Protein AF-A0A0A2M0R3-F1 (afdb_monomer)

Secondary structure (DSSP, 8-state):
--EEEEEEEETTEEEEEEEEE--HHHHHHHHHHHHSHHHHHHHHHHHHHHHHHHS-GGG--HHHHHHHHHHHHHHHT--EEEEEEEEESTTSTT-EEEEEEEEE-TTSSSEEEEE--

pLDDT: mean 88.78, std 5.96, range [64.81, 96.56]

Organism: NCBI:txid1121899

Foldseek 3Di:
DDKDWDWDDQPNDIWIKIKDQQDPVLVVVVVVCVVDPVSVVVLVVVLQVLCVVFQVRRNRDPFSNLLSVQVSCVVVVSNMWMKTKDWDPPPDPPIDIWIWTWHQDPVSPGIDTHTDD

Radius of gyration: 15.3 Å; Cα contacts (8 Å, |Δi|>4): 178; chains: 1; bounding box: 33×32×42 Å

Solvent-accessible surface area (backbone atoms only — not comparable to full-atom values): 6711 Å² total; per-residue (Å²): 134,59,70,50,77,48,78,46,77,52,74,94,46,79,46,42,36,34,44,34,55,76,35,74,80,32,48,55,58,52,49,54,36,60,74,34,65,70,51,35,50,53,53,50,51,55,52,50,54,48,38,48,73,68,13,68,49,79,73,33,52,68,69,40,48,52,51,50,50,50,48,48,45,60,75,68,61,50,40,60,45,46,30,42,53,50,76,40,56,76,98,49,98,71,56,42,78,48,50,26,39,53,42,69,33,97,84,65,82,52,74,42,79,43,78,65,131

Structure (mmCIF, N/CA/C/O backbone):
data_AF-A0A0A2M0R3-F1
#
_entry.id   AF-A0A0A2M0R3-F1
#
loop_
_atom_site.group_PDB
_atom_site.id
_atom_site.type_symbol
_atom_site.label_atom_id
_atom_site.label_alt_id
_atom_site.label_comp_id
_atom_site.label_asym_id
_atom_site.label_entity_id
_atom_site.label_seq_id
_atom_site.pdbx_PDB_ins_code
_atom_site.Cartn_x
_atom_site.Cartn_y
_atom_site.Cartn_z
_atom_site.occupancy
_atom_site.B_iso_or_equiv
_atom_site.auth_seq_id
_atom_site.auth_comp_id
_atom_site.auth_asym_id
_atom_site.auth_atom_id
_atom_site.pdbx_PDB_model_num
ATOM 1 N N . LEU A 1 1 ? -15.436 -10.965 -3.306 1.00 64.81 1 LEU A N 1
ATOM 2 C CA . LEU A 1 1 ? -14.009 -10.613 -3.150 1.00 64.81 1 LEU A CA 1
ATOM 3 C C . LEU A 1 1 ? -13.873 -9.147 -3.524 1.00 64.81 1 LEU A C 1
ATOM 5 O O . LEU A 1 1 ? -14.248 -8.811 -4.639 1.00 64.81 1 LEU A O 1
ATOM 9 N N . PHE A 1 2 ? -13.452 -8.286 -2.600 1.00 76.94 2 PHE A N 1
ATOM 10 C CA . PHE A 1 2 ? -13.293 -6.859 -2.884 1.00 76.94 2 PHE A CA 1
ATOM 11 C C . PHE A 1 2 ? -11.848 -6.580 -3.300 1.00 76.94 2 PHE A C 1
ATOM 13 O O . PHE A 1 2 ? -10.916 -6.915 -2.565 1.00 76.94 2 PHE A O 1
ATOM 20 N N . VAL A 1 3 ? -11.684 -5.992 -4.483 1.00 86.19 3 VAL A N 1
ATOM 21 C CA . VAL A 1 3 ? -10.406 -5.517 -5.016 1.00 86.19 3 VAL A CA 1
ATOM 22 C C . VAL A 1 3 ? -10.633 -4.106 -5.538 1.00 86.19 3 VAL A C 1
ATOM 24 O O . VAL A 1 3 ? -11.555 -3.881 -6.320 1.00 86.19 3 VAL A O 1
ATOM 27 N N . CYS A 1 4 ? -9.796 -3.169 -5.111 1.00 89.19 4 CYS A N 1
ATOM 28 C CA . CYS A 1 4 ? -9.775 -1.806 -5.619 1.00 89.19 4 CYS A CA 1
ATOM 29 C C . CYS A 1 4 ? -8.448 -1.574 -6.335 1.00 89.19 4 CYS A C 1
ATOM 31 O O . CYS A 1 4 ? -7.396 -1.735 -5.720 1.00 89.19 4 CYS A O 1
ATOM 33 N N . VAL A 1 5 ? -8.500 -1.214 -7.617 1.00 93.12 5 VAL A N 1
ATOM 34 C CA . VAL A 1 5 ? -7.320 -0.870 -8.421 1.00 93.12 5 VAL A CA 1
ATOM 35 C C . VAL A 1 5 ? -7.217 0.646 -8.509 1.00 93.12 5 VAL A C 1
ATOM 37 O O . VAL A 1 5 ? -8.214 1.326 -8.749 1.00 93.12 5 VAL A O 1
ATOM 40 N N . MET A 1 6 ? -6.013 1.174 -8.327 1.00 93.62 6 MET A N 1
ATOM 41 C CA . MET A 1 6 ? -5.739 2.606 -8.358 1.00 93.62 6 MET A CA 1
ATOM 42 C C . MET A 1 6 ? -4.406 2.892 -9.035 1.00 93.62 6 MET A C 1
ATOM 44 O O . MET A 1 6 ? -3.429 2.166 -8.858 1.00 93.62 6 MET A O 1
ATOM 48 N N . THR A 1 7 ? -4.362 3.997 -9.768 1.00 92.56 7 THR A N 1
ATOM 49 C CA . THR A 1 7 ? -3.117 4.560 -10.282 1.00 92.56 7 THR A CA 1
ATOM 50 C C . THR A 1 7 ? -2.724 5.736 -9.403 1.00 92.56 7 THR A C 1
ATOM 52 O O . THR A 1 7 ? -3.507 6.665 -9.204 1.00 92.56 7 THR A O 1
ATOM 55 N N . VAL A 1 8 ? -1.512 5.689 -8.864 1.00 90.88 8 VAL A N 1
ATOM 56 C CA . VAL A 1 8 ? -0.969 6.688 -7.947 1.00 90.88 8 VAL A CA 1
ATOM 57 C C . VAL A 1 8 ? 0.212 7.366 -8.620 1.00 90.88 8 VAL A C 1
ATOM 59 O O . VAL A 1 8 ? 1.118 6.701 -9.122 1.00 90.88 8 VAL A O 1
ATOM 62 N N . LYS A 1 9 ? 0.204 8.700 -8.623 1.00 90.19 9 LYS A N 1
ATOM 63 C CA . LYS A 1 9 ? 1.345 9.493 -9.073 1.00 90.19 9 LYS A CA 1
ATOM 64 C C . LYS A 1 9 ? 2.305 9.699 -7.903 1.00 90.19 9 LYS A C 1
ATOM 66 O O . LYS A 1 9 ? 1.896 10.227 -6.871 1.00 90.19 9 LYS A O 1
ATOM 71 N N . ILE A 1 10 ? 3.565 9.311 -8.071 1.00 87.19 10 ILE A N 1
ATOM 72 C CA . ILE A 1 10 ? 4.635 9.545 -7.094 1.00 87.19 10 ILE A CA 1
ATOM 73 C C . ILE A 1 10 ? 5.762 10.270 -7.824 1.00 87.19 10 ILE A C 1
ATOM 75 O O . ILE A 1 10 ? 6.321 9.735 -8.778 1.00 87.19 10 ILE A O 1
ATOM 79 N N . ALA A 1 11 ? 6.081 11.490 -7.379 1.00 83.56 11 ALA A N 1
ATOM 80 C CA . ALA A 1 11 ? 6.917 12.426 -8.131 1.00 83.56 11 ALA A CA 1
ATOM 81 C C . ALA A 1 11 ? 6.376 12.621 -9.564 1.00 83.56 11 ALA A C 1
ATOM 83 O O . ALA A 1 11 ? 5.268 13.140 -9.717 1.00 83.56 11 ALA A O 1
ATOM 84 N N . ASP A 1 12 ? 7.116 12.190 -10.588 1.00 85.44 12 ASP A N 1
ATOM 85 C CA . ASP A 1 12 ? 6.732 12.303 -12.001 1.00 85.44 12 ASP A CA 1
ATOM 86 C C . ASP A 1 12 ? 6.307 10.975 -12.645 1.00 85.44 12 ASP A C 1
ATOM 88 O O . ASP A 1 12 ? 5.863 10.968 -13.793 1.00 85.44 12 ASP A O 1
ATOM 92 N N . ASP A 1 13 ? 6.349 9.876 -11.889 1.00 89.00 13 ASP A N 1
ATOM 93 C CA . ASP A 1 13 ? 5.985 8.543 -12.362 1.00 89.00 13 ASP A CA 1
ATOM 94 C C . ASP A 1 13 ? 4.574 8.138 -11.914 1.00 89.00 13 ASP A C 1
ATOM 96 O O . ASP A 1 13 ? 4.040 8.618 -10.906 1.00 89.00 13 ASP A O 1
ATOM 100 N N . TYR A 1 14 ? 3.977 7.209 -12.662 1.00 90.06 14 TYR A N 1
ATOM 101 C CA . TYR A 1 14 ? 2.691 6.595 -12.341 1.00 90.06 14 TYR A CA 1
ATOM 102 C C . TYR A 1 14 ? 2.884 5.123 -12.007 1.00 90.06 14 TYR A C 1
ATOM 104 O O . TYR A 1 14 ? 3.458 4.367 -12.787 1.00 90.06 14 TYR A O 1
ATOM 112 N N . TYR A 1 15 ? 2.335 4.720 -10.869 1.00 93.19 15 TYR A N 1
ATOM 113 C CA . TYR A 1 15 ? 2.377 3.351 -10.377 1.00 93.19 15 TYR A CA 1
ATOM 114 C C . TYR A 1 15 ? 0.954 2.830 -10.239 1.00 93.19 15 TYR A C 1
ATOM 116 O O . TYR A 1 15 ? 0.065 3.554 -9.786 1.00 93.19 15 TYR A O 1
ATOM 124 N N . THR A 1 16 ? 0.723 1.583 -10.635 1.00 95.44 16 THR A N 1
ATOM 125 C CA . THR A 1 16 ? -0.594 0.954 -10.514 1.00 95.44 16 THR A CA 1
ATOM 126 C C . THR A 1 16 ? -0.571 -0.051 -9.380 1.00 95.44 16 THR A C 1
ATOM 128 O O . THR A 1 16 ? 0.240 -0.974 -9.369 1.00 95.44 16 THR A O 1
ATOM 131 N N . TYR A 1 17 ? -1.489 0.125 -8.438 1.00 96.56 17 TYR A N 1
ATOM 132 C CA . TYR A 1 17 ? -1.633 -0.723 -7.267 1.00 96.56 17 TYR A CA 1
ATOM 133 C C . TYR A 1 17 ? -3.030 -1.327 -7.200 1.00 96.56 17 TYR A C 1
ATOM 135 O O . TYR A 1 17 ? -3.992 -0.785 -7.748 1.00 96.56 17 TYR A O 1
ATOM 143 N N . ALA A 1 18 ? -3.154 -2.419 -6.455 1.00 95.19 18 ALA A N 1
ATOM 144 C CA . ALA A 1 18 ? -4.433 -2.949 -6.023 1.00 95.19 18 ALA A CA 1
ATOM 145 C C . ALA A 1 18 ? -4.439 -3.172 -4.510 1.00 95.19 18 ALA A C 1
ATOM 147 O O . ALA A 1 18 ? -3.486 -3.707 -3.947 1.00 95.19 18 ALA A O 1
ATOM 148 N N . ILE A 1 19 ? -5.533 -2.793 -3.854 1.00 92.44 19 ILE A N 1
ATOM 149 C CA . ILE A 1 19 ? -5.834 -3.205 -2.483 1.00 92.44 19 ILE A CA 1
ATOM 150 C C . ILE A 1 19 ? -6.858 -4.325 -2.551 1.00 92.44 19 ILE A C 1
ATOM 152 O O . ILE A 1 19 ? -7.912 -4.182 -3.175 1.00 92.44 19 ILE A O 1
ATOM 156 N N . LYS A 1 20 ? -6.568 -5.424 -1.865 1.00 91.69 20 LYS A N 1
ATOM 157 C CA . LYS A 1 20 ? -7.479 -6.554 -1.701 1.00 91.69 20 LYS A CA 1
ATOM 158 C C . LYS A 1 20 ? -7.793 -6.734 -0.226 1.00 91.69 20 LYS A C 1
ATOM 160 O O . LYS A 1 20 ? -6.887 -6.679 0.597 1.00 91.69 20 LYS A O 1
ATOM 165 N N . ILE A 1 21 ? -9.060 -6.978 0.092 1.00 88.25 21 ILE A N 1
ATOM 166 C CA . ILE A 1 21 ? -9.464 -7.415 1.432 1.00 88.25 21 ILE A CA 1
ATOM 167 C C . ILE A 1 21 ? -9.364 -8.940 1.466 1.00 88.25 21 ILE A C 1
ATOM 169 O O . ILE A 1 21 ? -10.086 -9.626 0.734 1.00 88.25 21 ILE A O 1
ATOM 173 N N . ASP A 1 22 ? -8.455 -9.460 2.283 1.00 84.06 22 ASP A N 1
ATOM 174 C CA . ASP A 1 22 ? -8.242 -10.898 2.465 1.00 84.06 22 ASP A CA 1
ATOM 175 C C . ASP A 1 22 ? -9.055 -11.459 3.634 1.00 84.06 22 ASP A C 1
ATOM 177 O O . ASP A 1 22 ? -9.439 -12.627 3.603 1.00 84.06 22 ASP A O 1
ATOM 181 N N . ASP A 1 23 ? -9.370 -10.625 4.626 1.00 85.81 23 ASP A N 1
ATOM 182 C CA . ASP A 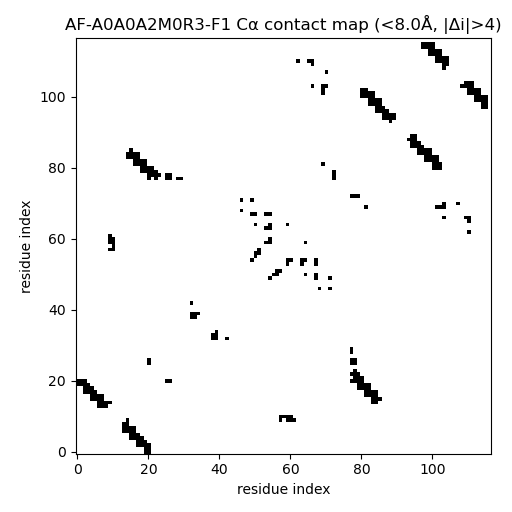1 23 ? -10.231 -10.989 5.749 1.00 85.81 23 ASP A CA 1
ATOM 183 C C . ASP A 1 23 ? -11.600 -10.311 5.624 1.00 85.81 23 ASP A C 1
ATOM 185 O O . ASP A 1 23 ? -11.767 -9.121 5.889 1.00 85.81 23 ASP A O 1
ATOM 189 N N . ILE A 1 24 ? -12.611 -11.087 5.229 1.00 82.06 24 ILE A N 1
ATOM 190 C CA . ILE A 1 24 ? -13.975 -10.572 5.062 1.00 82.06 24 ILE A CA 1
ATOM 191 C C . ILE A 1 24 ? -14.607 -10.121 6.384 1.00 82.06 24 ILE A C 1
ATOM 193 O O . ILE A 1 24 ? -15.517 -9.299 6.365 1.00 82.06 24 ILE A O 1
ATOM 197 N N . THR A 1 25 ? -14.127 -10.607 7.532 1.00 83.94 25 THR A N 1
ATOM 198 C CA . THR A 1 25 ? -14.624 -10.147 8.837 1.00 83.94 25 THR A CA 1
ATOM 199 C C . THR A 1 25 ? -14.175 -8.715 9.130 1.00 83.94 25 THR A C 1
ATOM 201 O O . THR A 1 25 ? -14.894 -7.964 9.783 1.00 83.94 25 THR A O 1
ATOM 204 N N . LYS A 1 26 ? -13.046 -8.290 8.547 1.00 84.75 26 LYS A N 1
ATOM 205 C CA . LYS A 1 26 ? -12.530 -6.916 8.616 1.00 84.75 26 LYS A CA 1
ATOM 206 C C . LYS A 1 26 ? -13.203 -5.950 7.648 1.00 84.75 26 LYS A C 1
ATOM 208 O O . LYS A 1 26 ? -13.118 -4.741 7.846 1.00 84.75 26 LYS A O 1
ATOM 213 N N . LEU A 1 27 ? -13.931 -6.456 6.651 1.00 83.31 27 LEU A N 1
ATOM 214 C CA . LEU A 1 27 ? -14.711 -5.617 5.737 1.00 83.31 27 LEU A CA 1
ATOM 215 C C . LEU A 1 27 ? -15.743 -4.770 6.496 1.00 83.31 27 LEU A C 1
ATOM 217 O O . LEU A 1 27 ? -15.880 -3.586 6.207 1.00 83.31 27 LEU A O 1
ATOM 221 N N . GLN A 1 28 ? -16.408 -5.348 7.500 1.00 81.88 28 GLN A N 1
ATOM 222 C CA . GLN A 1 28 ? -17.398 -4.634 8.312 1.00 81.88 28 GLN A CA 1
ATOM 223 C C . GLN A 1 28 ? -16.766 -3.477 9.101 1.00 81.88 28 GLN A C 1
ATOM 225 O O . GLN A 1 28 ? -17.338 -2.394 9.160 1.00 81.88 28 GLN A O 1
ATOM 230 N N . GLU A 1 29 ? -15.552 -3.659 9.634 1.00 84.69 29 GLU A N 1
ATOM 231 C CA . GLU A 1 29 ? -14.814 -2.590 10.327 1.00 84.69 29 GLU A CA 1
ATOM 232 C C . GLU A 1 29 ? -14.484 -1.426 9.372 1.00 84.69 29 GLU A C 1
ATOM 234 O O . GLU A 1 29 ? -14.609 -0.257 9.740 1.00 84.69 29 GLU A O 1
ATOM 239 N N . ILE A 1 30 ? -14.112 -1.727 8.122 1.00 84.38 30 ILE A N 1
ATOM 240 C CA . ILE A 1 30 ? -13.862 -0.709 7.088 1.00 84.38 30 ILE A CA 1
ATOM 241 C C . ILE A 1 30 ? -15.160 0.020 6.718 1.00 84.38 30 ILE A C 1
ATOM 243 O O . ILE A 1 30 ? -15.162 1.248 6.613 1.00 84.38 30 ILE A O 1
ATOM 247 N N . GLU A 1 31 ? -16.265 -0.708 6.544 1.00 85.62 31 GLU A N 1
ATOM 248 C CA . GLU A 1 31 ? -17.583 -0.130 6.254 1.00 85.62 31 GLU A CA 1
ATOM 249 C C . GLU A 1 31 ? -18.062 0.790 7.385 1.00 85.62 31 GLU A C 1
ATOM 251 O O . GLU A 1 31 ? -18.570 1.881 7.121 1.00 85.62 31 GLU A O 1
ATOM 256 N N . GLU A 1 32 ? -17.836 0.417 8.646 1.00 86.25 32 GLU A N 1
ATOM 257 C CA . GLU A 1 32 ? -18.138 1.265 9.800 1.00 86.25 32 GLU A CA 1
ATOM 258 C C . GLU A 1 32 ? -17.317 2.560 9.804 1.00 86.25 32 GLU A C 1
ATOM 260 O O . GLU A 1 32 ? -17.870 3.634 10.052 1.00 86.25 32 GLU A O 1
ATOM 265 N N . ILE A 1 33 ? -16.013 2.490 9.510 1.00 84.88 33 ILE A N 1
ATOM 266 C CA . ILE A 1 33 ? -15.157 3.684 9.406 1.00 84.88 33 ILE A CA 1
ATOM 267 C C . ILE A 1 33 ? -15.622 4.572 8.247 1.00 84.88 33 ILE A C 1
ATOM 269 O O . ILE A 1 33 ? -15.670 5.788 8.405 1.00 84.88 33 ILE A O 1
ATOM 273 N N . HIS A 1 34 ? -15.975 3.984 7.104 1.00 86.12 34 HIS A N 1
ATOM 274 C CA . HIS A 1 34 ? -16.400 4.713 5.908 1.00 86.12 34 HIS A CA 1
ATOM 275 C C . HIS A 1 34 ? -17.796 5.342 6.046 1.00 86.12 34 HIS A C 1
ATOM 277 O O . HIS A 1 34 ? -18.036 6.442 5.551 1.00 86.12 34 HIS A O 1
ATOM 283 N N . SER A 1 35 ? -18.727 4.667 6.724 1.00 91.00 35 SER A N 1
ATOM 284 C CA . SER A 1 35 ? -20.093 5.169 6.938 1.00 91.00 35 SER A CA 1
ATOM 28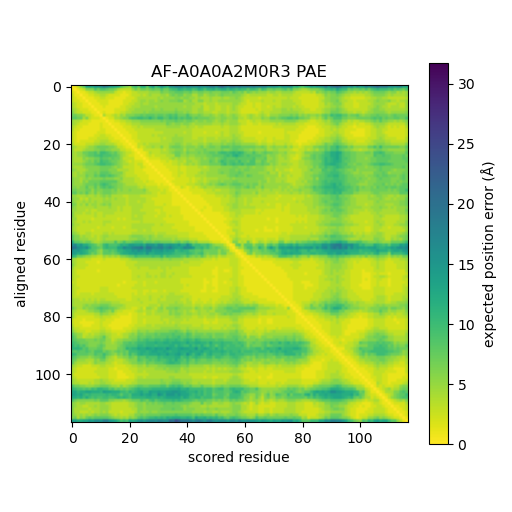5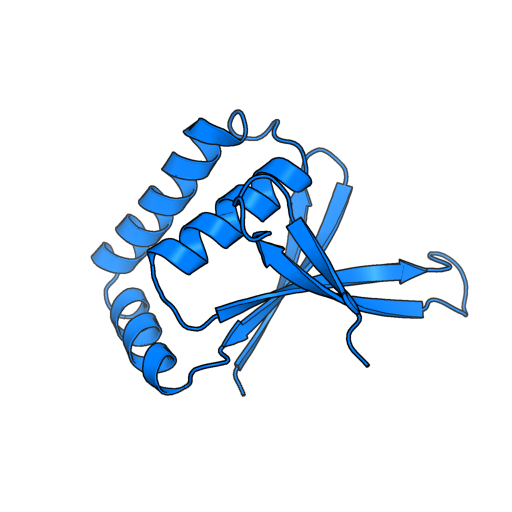 C C . SER A 1 35 ? -20.162 6.374 7.887 1.00 91.00 35 SER A C 1
ATOM 287 O O . SER A 1 35 ? -21.087 7.182 7.791 1.00 91.00 35 SER A O 1
ATOM 289 N N . ASP A 1 36 ? -19.171 6.537 8.769 1.00 93.75 36 ASP A N 1
ATOM 290 C CA . ASP A 1 36 ? -19.028 7.690 9.658 1.00 93.75 36 ASP A CA 1
ATOM 291 C C . ASP A 1 36 ? -18.001 8.677 9.091 1.00 93.75 36 ASP A C 1
ATOM 293 O O . ASP A 1 36 ? -16.788 8.483 9.189 1.00 93.75 36 ASP A O 1
ATOM 297 N N . LYS A 1 37 ? -18.495 9.796 8.554 1.00 92.44 37 LYS A N 1
ATOM 298 C CA . LYS A 1 37 ? -17.662 10.850 7.960 1.00 92.44 37 LYS A CA 1
ATOM 299 C C . LYS A 1 37 ? -16.521 11.314 8.876 1.00 92.44 37 LYS A C 1
ATOM 301 O O . LYS A 1 37 ? -15.411 11.512 8.392 1.00 92.44 37 LYS A O 1
ATOM 306 N N . SER A 1 38 ? -16.756 11.465 10.183 1.00 93.62 38 SER A N 1
ATOM 307 C CA . SER A 1 38 ? -15.710 11.930 11.105 1.00 93.62 38 SER A CA 1
ATOM 308 C C . SER A 1 38 ? -14.629 10.872 11.311 1.00 93.62 38 SER A C 1
ATOM 310 O O . SER A 1 38 ? -13.449 11.211 11.428 1.00 93.62 38 SER A O 1
ATOM 312 N N . LYS A 1 39 ? -15.005 9.589 11.368 1.00 90.50 39 LYS A N 1
ATOM 313 C CA . LYS A 1 39 ? -14.029 8.492 11.438 1.00 90.50 39 LYS A CA 1
ATOM 314 C C . LYS A 1 39 ? -13.240 8.377 10.141 1.00 90.50 39 LYS A C 1
ATOM 316 O O . LYS A 1 39 ? -12.027 8.202 10.219 1.00 90.50 39 LYS A O 1
ATOM 321 N N . TRP A 1 40 ? -13.897 8.521 8.992 1.00 90.69 40 TRP A N 1
ATOM 322 C CA . TRP A 1 40 ? -13.250 8.497 7.684 1.00 90.69 40 TRP A CA 1
ATOM 323 C C . TRP A 1 40 ? -12.224 9.623 7.522 1.00 90.69 40 TRP A C 1
ATOM 325 O O . TRP A 1 40 ? -11.076 9.360 7.169 1.00 90.69 40 TRP A O 1
ATOM 335 N N . GLU A 1 41 ? -12.591 10.858 7.873 1.00 93.06 41 GLU A N 1
ATOM 336 C CA . GLU A 1 41 ? -11.677 12.010 7.854 1.00 93.06 41 GLU A CA 1
ATOM 337 C C . GLU A 1 41 ? -10.475 11.775 8.777 1.00 93.06 41 GLU A C 1
ATOM 339 O O . GLU A 1 41 ? -9.334 11.827 8.329 1.00 93.06 41 GLU A O 1
ATOM 344 N N . LYS A 1 42 ? -10.706 11.366 10.033 1.00 92.44 42 LYS A N 1
ATOM 345 C CA . LYS A 1 42 ? -9.618 11.037 10.974 1.00 92.44 42 LYS A CA 1
ATOM 346 C C . LYS A 1 42 ? -8.726 9.898 10.485 1.00 92.44 42 LYS A C 1
ATOM 348 O O . LYS A 1 42 ? -7.548 9.845 10.837 1.00 92.44 42 LYS A O 1
ATOM 353 N N . PHE A 1 43 ? -9.286 8.936 9.759 1.00 90.06 43 PHE A N 1
ATOM 354 C CA . PHE A 1 43 ? -8.528 7.836 9.178 1.00 90.06 43 PHE A CA 1
ATOM 355 C C . PHE A 1 43 ? -7.602 8.344 8.065 1.00 90.06 43 PHE A C 1
ATOM 357 O O . PHE A 1 43 ? -6.417 8.004 8.066 1.00 90.06 43 PHE A O 1
ATOM 364 N N . GLY A 1 44 ? -8.112 9.224 7.197 1.00 91.00 44 GLY A N 1
ATOM 365 C CA . GLY A 1 44 ? -7.324 9.960 6.207 1.00 91.00 44 GLY A CA 1
ATOM 366 C C . GLY A 1 44 ? -6.211 10.791 6.847 1.00 91.00 44 GLY A C 1
ATOM 367 O O . GLY A 1 44 ? -5.044 10.604 6.503 1.00 91.00 44 GLY A O 1
ATOM 368 N N . ASP A 1 45 ? -6.538 11.599 7.858 1.00 94.06 45 ASP A N 1
ATOM 369 C CA . ASP A 1 45 ? -5.576 12.450 8.571 1.00 94.06 45 ASP A CA 1
ATOM 370 C C . ASP A 1 45 ? -4.434 11.629 9.187 1.00 94.06 45 ASP A C 1
ATOM 372 O O . ASP A 1 45 ? -3.272 12.036 9.179 1.00 94.06 45 ASP A O 1
ATOM 376 N N . LYS A 1 46 ? -4.728 10.449 9.749 1.00 93.81 46 LYS A N 1
ATOM 377 C CA . LYS A 1 46 ? -3.695 9.562 10.311 1.00 93.81 46 LYS A CA 1
ATOM 378 C C . LYS A 1 46 ? -2.708 9.093 9.246 1.00 93.81 46 LYS A C 1
ATOM 380 O O . LYS A 1 46 ? -1.507 9.034 9.523 1.00 93.81 46 LYS A O 1
ATOM 385 N N . LEU A 1 47 ? -3.205 8.736 8.064 1.00 92.00 47 LEU A N 1
ATOM 386 C CA . LEU A 1 47 ? -2.363 8.301 6.957 1.00 92.00 47 LEU A CA 1
ATOM 387 C C . LEU A 1 47 ? -1.542 9.471 6.400 1.00 92.00 47 LEU A C 1
ATOM 389 O O . LEU A 1 47 ? -0.326 9.344 6.250 1.00 92.00 47 LEU A O 1
ATOM 393 N N . GLU A 1 48 ? -2.168 10.627 6.190 1.00 91.62 48 GLU A N 1
ATOM 394 C CA . GLU A 1 48 ? -1.491 11.845 5.736 1.00 91.62 48 GLU A CA 1
ATOM 395 C C . GLU A 1 48 ? -0.369 12.259 6.696 1.00 91.62 48 GLU A C 1
ATOM 397 O O . GLU A 1 48 ? 0.768 12.474 6.276 1.00 91.62 48 GLU A O 1
ATOM 402 N N . ASN A 1 49 ? -0.636 12.262 8.005 1.00 92.38 49 ASN A N 1
ATOM 403 C CA . ASN A 1 49 ? 0.371 12.566 9.024 1.00 92.38 49 ASN A CA 1
ATOM 404 C C . ASN A 1 49 ? 1.572 11.609 8.972 1.00 92.38 49 ASN A C 1
ATOM 406 O O . ASN A 1 49 ? 2.712 12.026 9.195 1.00 92.38 49 ASN A O 1
ATOM 410 N N . LYS A 1 50 ? 1.347 10.324 8.669 1.00 92.44 50 LYS A N 1
ATOM 411 C CA . LYS A 1 50 ? 2.442 9.365 8.473 1.00 92.44 50 LYS A CA 1
ATOM 412 C C . LYS A 1 50 ? 3.259 9.699 7.228 1.00 92.44 50 LYS A C 1
ATOM 414 O O . LYS A 1 50 ? 4.485 9.724 7.324 1.00 92.44 50 LYS A O 1
ATOM 419 N N . TYR A 1 51 ? 2.621 10.008 6.101 1.00 92.12 51 TYR A N 1
ATOM 420 C CA . TYR A 1 51 ? 3.341 10.415 4.891 1.00 92.12 51 TYR A CA 1
ATOM 421 C C . TYR A 1 51 ? 4.136 11.708 5.092 1.00 92.12 51 TYR A C 1
ATOM 423 O O . TYR A 1 51 ? 5.311 11.766 4.734 1.00 92.12 51 TYR A O 1
ATOM 431 N N . MET A 1 52 ? 3.572 12.713 5.762 1.00 90.12 52 MET A N 1
ATOM 432 C CA . MET A 1 52 ? 4.299 13.944 6.094 1.00 90.12 52 MET A CA 1
ATOM 433 C C . MET A 1 52 ? 5.540 13.670 6.950 1.00 90.12 52 MET A C 1
ATOM 435 O O . MET A 1 52 ? 6.588 14.277 6.735 1.00 90.12 52 MET A O 1
ATOM 439 N N . LYS A 1 53 ? 5.450 12.722 7.890 1.00 90.31 53 LYS A N 1
ATOM 440 C CA . LYS A 1 53 ? 6.548 12.372 8.797 1.00 90.31 53 LYS A CA 1
ATOM 441 C C . LYS A 1 53 ? 7.648 11.530 8.145 1.00 90.31 53 LYS A C 1
ATOM 443 O O . LYS A 1 53 ? 8.814 11.709 8.489 1.00 90.31 53 LYS A O 1
ATOM 448 N N . PHE A 1 54 ? 7.294 10.589 7.270 1.00 89.00 54 PHE A N 1
ATOM 449 C CA . PHE A 1 54 ? 8.221 9.556 6.783 1.00 89.00 54 PHE A CA 1
ATOM 450 C C . PHE A 1 54 ? 8.564 9.654 5.291 1.00 89.00 54 PHE A C 1
ATOM 452 O O . PHE A 1 54 ? 9.535 9.038 4.853 1.00 89.00 54 PHE A O 1
ATOM 459 N N . CYS A 1 55 ? 7.813 10.441 4.520 1.00 85.12 55 CYS A N 1
ATOM 460 C CA . CYS A 1 55 ? 7.959 10.564 3.068 1.00 85.12 55 CYS A CA 1
ATOM 461 C C . CYS A 1 55 ? 8.308 11.993 2.623 1.00 85.12 55 CYS A C 1
ATOM 463 O O . CYS A 1 55 ? 8.216 12.287 1.443 1.00 85.12 55 CYS A O 1
ATOM 465 N N . ASN A 1 56 ? 8.707 12.899 3.526 1.00 78.38 56 ASN A N 1
ATOM 466 C CA . ASN A 1 56 ? 8.960 14.313 3.194 1.00 78.38 56 ASN A CA 1
ATOM 467 C C . ASN A 1 56 ? 7.777 14.986 2.457 1.00 78.38 56 ASN A C 1
ATOM 469 O O . ASN A 1 56 ? 7.976 15.764 1.521 1.00 78.38 56 ASN A O 1
ATOM 473 N N . GLY A 1 57 ? 6.538 14.669 2.849 1.00 70.94 57 GLY A N 1
ATOM 474 C CA . GLY A 1 57 ? 5.342 15.163 2.163 1.00 70.94 57 GLY A CA 1
ATOM 475 C C . GLY A 1 57 ? 5.231 14.591 0.754 1.00 70.94 57 GLY A C 1
ATOM 476 O O . GLY A 1 57 ? 5.221 13.377 0.618 1.00 70.94 57 GLY A O 1
ATOM 477 N N . THR A 1 58 ? 5.158 15.446 -0.276 1.00 70.00 58 THR A N 1
ATOM 478 C CA . THR A 1 58 ? 4.985 15.050 -1.691 1.00 70.00 58 THR A CA 1
ATOM 479 C C . THR A 1 58 ? 6.268 14.578 -2.381 1.00 70.00 58 THR A C 1
ATOM 481 O O . THR A 1 58 ? 6.205 14.066 -3.497 1.00 70.00 58 THR A O 1
ATOM 484 N N . SER A 1 59 ? 7.428 14.744 -1.744 1.00 78.06 59 SER A N 1
ATOM 485 C CA . SER A 1 59 ? 8.747 14.508 -2.354 1.00 78.06 59 SER A CA 1
ATOM 486 C C . SER A 1 59 ? 9.370 13.159 -1.979 1.00 78.06 59 SER A C 1
ATOM 488 O O . SER A 1 59 ? 10.571 12.958 -2.165 1.00 78.06 59 SER A O 1
ATOM 490 N N . GLY A 1 60 ? 8.583 12.252 -1.402 1.00 84.44 60 GLY A N 1
ATOM 491 C CA . GLY A 1 60 ? 9.042 10.927 -0.996 1.00 84.44 60 GLY A CA 1
ATOM 492 C C . GLY A 1 60 ? 9.369 10.023 -2.176 1.00 84.44 60 GLY A C 1
ATOM 493 O O . GLY A 1 60 ? 8.837 10.176 -3.276 1.00 84.44 60 GLY A O 1
ATOM 494 N N . THR A 1 61 ? 10.230 9.039 -1.941 1.00 90.62 61 THR A N 1
ATOM 495 C CA . THR A 1 61 ? 10.460 7.967 -2.910 1.00 90.62 61 THR A CA 1
ATOM 496 C C . THR A 1 61 ? 9.305 6.971 -2.885 1.00 90.62 61 THR A C 1
ATOM 498 O O . THR A 1 61 ? 8.635 6.801 -1.864 1.00 90.62 61 THR A O 1
ATOM 501 N N . LYS A 1 62 ? 9.107 6.251 -3.993 1.00 91.00 62 LYS A N 1
ATOM 502 C CA . LYS A 1 62 ? 8.143 5.145 -4.094 1.00 91.00 62 LYS A CA 1
ATOM 503 C C . LYS A 1 62 ? 8.220 4.199 -2.884 1.00 91.00 62 LYS A C 1
ATOM 505 O O . LYS A 1 62 ? 7.233 4.033 -2.173 1.00 91.00 62 LYS A O 1
ATOM 510 N N . ALA A 1 63 ? 9.422 3.707 -2.576 1.00 90.69 63 ALA A N 1
ATOM 511 C CA . ALA A 1 63 ? 9.655 2.795 -1.457 1.00 90.69 63 ALA A CA 1
ATOM 512 C C . ALA A 1 63 ? 9.266 3.396 -0.092 1.00 90.69 63 ALA A C 1
ATOM 514 O O . ALA A 1 63 ? 8.771 2.684 0.781 1.00 90.69 63 ALA A O 1
ATOM 515 N N . GLN A 1 64 ? 9.457 4.706 0.117 1.00 91.56 64 GLN A N 1
ATOM 516 C CA . GLN A 1 64 ? 9.022 5.367 1.352 1.00 91.56 64 GLN A CA 1
ATOM 517 C C . GLN A 1 64 ? 7.497 5.372 1.477 1.00 91.56 64 GLN A C 1
ATOM 519 O O . GLN A 1 64 ? 6.981 5.085 2.561 1.00 91.56 64 GLN A O 1
ATOM 524 N N . TYR A 1 65 ? 6.776 5.681 0.397 1.00 92.19 65 TYR A N 1
ATOM 525 C CA . TYR A 1 65 ? 5.312 5.682 0.400 1.00 92.19 65 TYR A CA 1
ATOM 526 C C . TYR A 1 65 ? 4.737 4.283 0.589 1.00 92.19 65 TYR A C 1
ATOM 528 O O . TYR A 1 65 ? 3.867 4.099 1.441 1.00 92.19 65 TYR A O 1
ATOM 536 N N . GLU A 1 66 ? 5.242 3.296 -0.148 1.00 93.19 66 GLU A N 1
ATOM 537 C CA . GLU A 1 66 ? 4.798 1.905 -0.036 1.00 93.19 66 GLU A CA 1
ATOM 538 C C . GLU A 1 66 ? 5.020 1.372 1.379 1.00 93.19 66 GLU A C 1
ATOM 540 O O . GLU A 1 66 ? 4.085 0.878 2.010 1.00 93.19 66 GLU A O 1
ATOM 545 N N . ARG A 1 67 ? 6.223 1.556 1.936 1.00 93.00 67 ARG A N 1
ATOM 546 C CA . ARG A 1 67 ? 6.546 1.120 3.299 1.00 93.00 67 ARG A CA 1
ATOM 547 C C . ARG A 1 67 ? 5.647 1.795 4.329 1.00 93.00 67 ARG A C 1
ATOM 549 O O . ARG A 1 67 ? 5.131 1.130 5.226 1.00 93.00 67 ARG A O 1
ATOM 556 N N . THR A 1 68 ? 5.441 3.104 4.200 1.00 92.62 68 THR A N 1
ATOM 557 C CA . THR A 1 68 ? 4.590 3.868 5.121 1.00 92.62 68 THR A CA 1
ATOM 558 C C . THR A 1 68 ? 3.137 3.408 5.054 1.00 92.62 68 THR A C 1
ATOM 560 O O . THR A 1 68 ? 2.493 3.256 6.095 1.00 92.62 68 THR A O 1
ATOM 563 N N . PHE A 1 69 ? 2.631 3.129 3.851 1.00 92.81 69 PHE A N 1
ATOM 564 C CA . PHE A 1 69 ? 1.281 2.614 3.662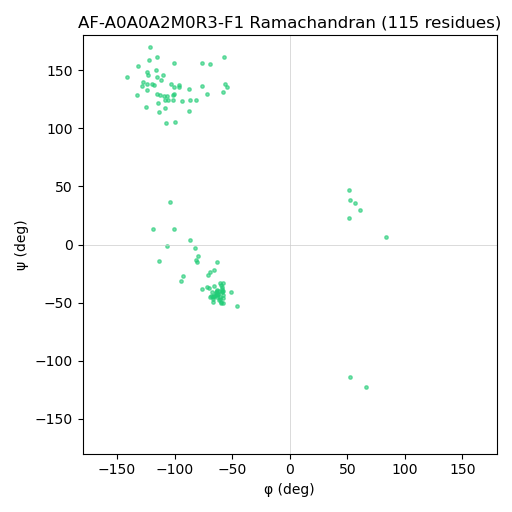 1.00 92.81 69 PHE A CA 1
ATOM 565 C C . PHE A 1 69 ? 1.124 1.210 4.245 1.00 92.81 69 PHE A C 1
ATOM 567 O O . PHE A 1 69 ? 0.225 0.985 5.049 1.00 92.81 69 PHE A O 1
ATOM 574 N N . LEU A 1 70 ? 2.032 0.284 3.929 1.00 93.44 70 LEU A N 1
ATOM 575 C CA . LEU A 1 70 ? 2.008 -1.075 4.475 1.00 93.44 70 LEU A CA 1
ATOM 576 C C . LEU A 1 70 ? 2.087 -1.075 6.007 1.00 93.44 70 LEU A C 1
ATOM 578 O O . LEU A 1 70 ? 1.372 -1.829 6.669 1.00 93.44 70 LEU A O 1
ATOM 582 N N . GLN A 1 71 ? 2.905 -0.194 6.590 1.00 92.19 71 GLN A N 1
ATOM 583 C CA . GLN A 1 71 ? 2.973 -0.037 8.041 1.00 92.19 71 GLN A CA 1
ATOM 584 C C . GLN A 1 71 ? 1.648 0.466 8.613 1.00 92.19 71 GLN A C 1
ATOM 586 O O . GLN A 1 71 ? 1.183 -0.050 9.628 1.00 92.19 71 GLN A O 1
ATOM 591 N N . PHE A 1 72 ? 1.021 1.445 7.965 1.00 92.44 72 PHE A N 1
ATOM 592 C CA . PHE A 1 72 ? -0.294 1.925 8.368 1.00 92.44 72 PHE A CA 1
ATOM 593 C C . PHE A 1 72 ? -1.350 0.814 8.306 1.00 92.44 72 PHE A C 1
ATOM 595 O O . PHE A 1 72 ? -2.060 0.606 9.288 1.00 92.44 72 PHE A O 1
ATOM 602 N N . LEU A 1 73 ? -1.407 0.046 7.215 1.00 90.12 73 LEU A N 1
ATOM 603 C CA . LEU A 1 73 ? -2.332 -1.081 7.069 1.00 90.12 73 LEU A CA 1
ATOM 604 C C . LEU A 1 73 ? -2.148 -2.129 8.176 1.00 90.12 73 LEU A C 1
ATOM 606 O O . LEU A 1 73 ? -3.130 -2.582 8.768 1.00 90.12 73 LEU A O 1
ATOM 610 N N . LYS A 1 74 ? -0.892 -2.462 8.502 1.00 88.69 74 LYS A N 1
ATOM 611 C CA . LYS A 1 74 ? -0.539 -3.380 9.595 1.00 88.69 74 LYS A CA 1
ATOM 612 C C . LYS A 1 74 ? -0.972 -2.846 10.961 1.00 88.69 74 LYS A C 1
ATOM 614 O O . LYS A 1 74 ? -1.546 -3.589 11.748 1.00 88.69 74 LYS A O 1
ATOM 619 N N . GLU A 1 75 ? -0.728 -1.567 11.242 1.00 90.50 75 GLU A N 1
ATOM 620 C CA . GLU A 1 75 ? -1.119 -0.929 12.507 1.00 90.50 75 GLU A CA 1
ATOM 621 C C . GLU A 1 75 ? -2.638 -0.832 12.684 1.00 90.50 75 GLU A C 1
ATOM 623 O O . GLU A 1 75 ? -3.128 -0.944 13.805 1.00 90.50 75 GLU A O 1
ATOM 628 N N . GLN A 1 76 ? -3.384 -0.607 11.599 1.00 88.25 76 GLN A N 1
ATOM 629 C CA . GLN A 1 76 ? -4.847 -0.554 11.645 1.00 88.25 76 GLN A CA 1
ATOM 630 C C . GLN A 1 76 ? -5.495 -1.951 11.6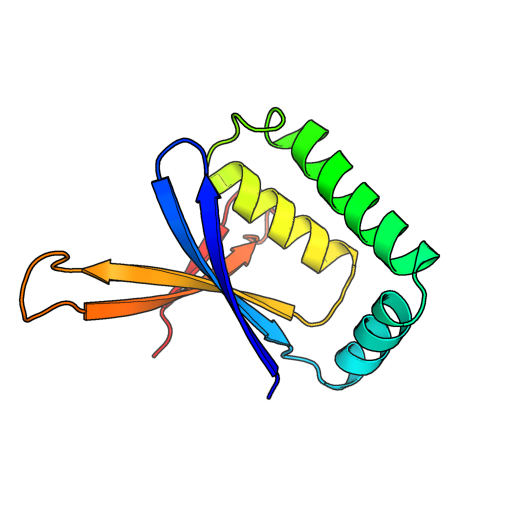21 1.00 88.25 76 GLN A C 1
ATOM 632 O O . GLN A 1 76 ? -6.676 -2.062 11.926 1.00 88.25 76 GLN A O 1
ATOM 637 N N . ASN A 1 77 ? -4.735 -3.008 11.299 1.00 87.38 77 ASN A N 1
ATOM 638 C CA . ASN A 1 77 ? -5.193 -4.402 11.258 1.00 87.38 77 ASN A CA 1
ATOM 639 C C . ASN A 1 77 ? -6.470 -4.612 10.417 1.00 87.38 77 ASN A C 1
ATOM 641 O O . ASN A 1 77 ? -7.422 -5.269 10.837 1.00 87.38 77 ASN A O 1
ATOM 645 N N . LEU A 1 78 ? -6.487 -4.036 9.214 1.00 81.88 78 LEU A N 1
ATOM 646 C CA . LEU A 1 78 ? -7.680 -3.985 8.356 1.00 81.88 78 LEU A CA 1
ATOM 647 C C . LEU A 1 78 ? -7.866 -5.223 7.468 1.00 81.88 78 LEU A C 1
ATOM 649 O O . LEU A 1 78 ? -8.757 -5.241 6.627 1.00 81.88 78 LEU A O 1
ATOM 653 N N . GLY A 1 79 ? -7.012 -6.242 7.609 1.00 85.88 79 GLY A N 1
ATOM 654 C CA . GLY A 1 79 ? -7.105 -7.463 6.802 1.00 85.88 79 GLY A CA 1
ATOM 655 C C . GLY A 1 79 ? -6.948 -7.216 5.298 1.00 85.88 79 GLY A C 1
ATOM 656 O O . GLY A 1 79 ? -7.546 -7.931 4.493 1.00 85.88 79 GLY A O 1
ATOM 657 N N . VAL A 1 80 ? -6.186 -6.185 4.921 1.00 89.31 80 VAL A N 1
ATOM 658 C CA . VAL A 1 80 ? -5.931 -5.811 3.528 1.00 89.31 80 VAL A CA 1
ATOM 659 C C . VAL A 1 80 ? -4.492 -6.081 3.123 1.00 89.31 80 VAL A C 1
ATOM 661 O O . VAL A 1 80 ? -3.561 -5.879 3.902 1.00 89.31 80 VAL A O 1
ATOM 664 N N . THR A 1 81 ? -4.325 -6.448 1.862 1.00 92.44 81 THR A N 1
ATOM 665 C CA . THR A 1 81 ? -3.033 -6.599 1.200 1.00 92.44 81 THR A CA 1
ATOM 666 C C . THR A 1 81 ? -2.897 -5.576 0.080 1.00 92.44 81 THR A C 1
ATOM 668 O O . THR A 1 81 ? -3.864 -5.288 -0.633 1.00 92.44 81 THR A O 1
ATOM 671 N N . LEU A 1 82 ? -1.676 -5.070 -0.100 1.00 95.06 82 LEU A N 1
ATOM 672 C CA . LEU A 1 82 ? -1.280 -4.252 -1.240 1.00 95.06 82 LEU A CA 1
ATOM 673 C C . LEU A 1 82 ? -0.598 -5.109 -2.313 1.00 95.06 82 LEU A C 1
ATOM 675 O O . LEU A 1 82 ? 0.269 -5.933 -2.021 1.00 95.06 82 LEU A O 1
ATOM 679 N N . TYR A 1 83 ? -0.959 -4.856 -3.562 1.00 96.19 83 TYR A N 1
ATOM 680 C CA . TYR A 1 83 ? -0.317 -5.408 -4.744 1.00 96.19 83 TYR A CA 1
ATOM 681 C C . TYR A 1 83 ? 0.155 -4.272 -5.642 1.00 96.19 83 TYR A C 1
ATOM 683 O O . TYR A 1 83 ? -0.530 -3.257 -5.753 1.00 96.19 83 TYR A O 1
ATOM 691 N N . GLU A 1 84 ? 1.279 -4.467 -6.315 1.00 96.44 84 GLU A N 1
ATOM 692 C CA . GLU A 1 84 ? 1.764 -3.596 -7.383 1.00 96.44 84 GLU A CA 1
ATOM 693 C C . GLU A 1 84 ? 1.700 -4.332 -8.722 1.00 96.44 84 GLU A C 1
ATOM 695 O O . GLU A 1 84 ? 2.003 -5.527 -8.803 1.00 96.44 84 GLU A O 1
ATOM 700 N N . MET A 1 85 ? 1.321 -3.601 -9.767 1.00 95.81 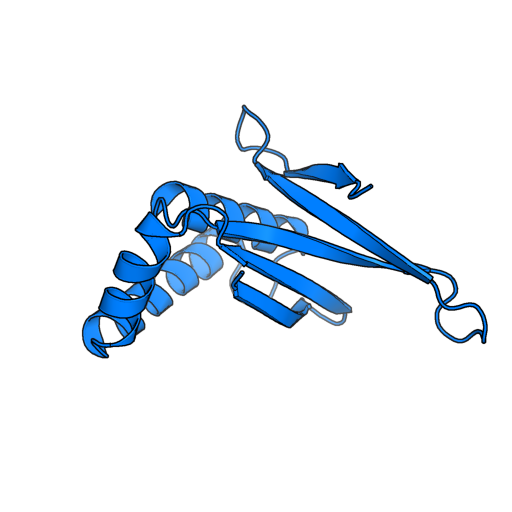85 MET A N 1
ATOM 701 C CA . MET A 1 85 ? 1.408 -4.039 -11.151 1.00 95.81 85 MET A CA 1
ATOM 702 C C . MET A 1 85 ? 2.634 -3.429 -11.829 1.00 95.81 85 MET A C 1
ATOM 704 O O . MET A 1 85 ? 2.829 -2.214 -11.817 1.00 95.81 85 MET A O 1
ATOM 708 N N . GLU A 1 86 ? 3.425 -4.283 -12.470 1.00 92.88 86 GLU A N 1
ATOM 709 C CA . GLU A 1 86 ? 4.535 -3.900 -13.333 1.00 92.88 86 GLU A CA 1
ATOM 710 C C . GLU A 1 86 ? 4.185 -4.200 -14.795 1.00 92.88 86 GLU A C 1
ATOM 712 O O . GLU A 1 86 ? 3.790 -5.324 -15.134 1.00 92.88 86 GLU A O 1
ATOM 717 N N . GLN A 1 87 ? 4.336 -3.195 -15.663 1.00 89.56 87 GLN A N 1
ATOM 718 C CA . GLN A 1 87 ? 4.157 -3.356 -17.105 1.00 89.56 87 GLN A CA 1
ATOM 719 C C . GLN A 1 87 ? 5.492 -3.588 -17.804 1.00 89.56 87 GLN A C 1
ATOM 721 O O . GLN A 1 87 ? 6.463 -2.862 -17.598 1.00 89.56 87 GLN A O 1
ATOM 726 N N . PHE A 1 88 ? 5.503 -4.550 -18.720 1.00 89.00 88 PHE A N 1
ATOM 727 C CA . PHE A 1 88 ? 6.632 -4.858 -19.589 1.00 89.00 88 PHE A CA 1
ATOM 728 C C . PHE A 1 88 ? 6.254 -4.597 -21.046 1.00 89.00 88 PHE A C 1
ATOM 730 O O . PHE A 1 88 ? 5.097 -4.746 -21.441 1.00 89.00 88 PHE A O 1
ATOM 737 N N . ASN A 1 89 ? 7.248 -4.236 -21.863 1.00 89.00 89 ASN A N 1
ATOM 738 C CA . ASN A 1 89 ? 7.080 -3.931 -23.290 1.00 89.00 89 ASN A CA 1
ATOM 739 C C . ASN A 1 89 ? 6.046 -2.819 -23.566 1.00 89.00 89 ASN A C 1
ATOM 741 O O . ASN A 1 89 ? 5.313 -2.870 -24.560 1.00 89.00 89 ASN A O 1
ATOM 745 N N . VAL A 1 90 ? 5.987 -1.818 -22.680 1.00 86.25 90 VAL A N 1
ATOM 746 C CA . VAL A 1 90 ? 5.126 -0.636 -22.824 1.00 86.25 90 VAL A CA 1
ATOM 747 C C . VAL A 1 90 ? 5.386 0.039 -24.175 1.00 86.25 90 VAL A C 1
ATOM 749 O O . VAL A 1 90 ? 6.531 0.193 -24.596 1.00 86.25 90 VAL A O 1
ATOM 752 N N . GLY A 1 91 ? 4.316 0.422 -24.875 1.00 86.06 91 GLY A N 1
ATOM 753 C CA . GLY A 1 91 ? 4.405 1.029 -26.209 1.00 86.06 91 GLY A CA 1
ATOM 754 C C . GLY A 1 91 ? 4.536 0.027 -27.362 1.00 86.06 91 GLY A C 1
ATOM 755 O O . GLY A 1 91 ? 4.700 0.440 -28.508 1.00 86.06 91 GLY A O 1
ATOM 756 N N . THR A 1 92 ? 4.430 -1.278 -27.090 1.00 89.81 92 THR A N 1
ATOM 757 C CA . THR A 1 92 ? 4.376 -2.332 -28.116 1.00 89.81 92 THR A CA 1
ATOM 758 C C . THR A 1 92 ? 3.025 -3.063 -28.097 1.00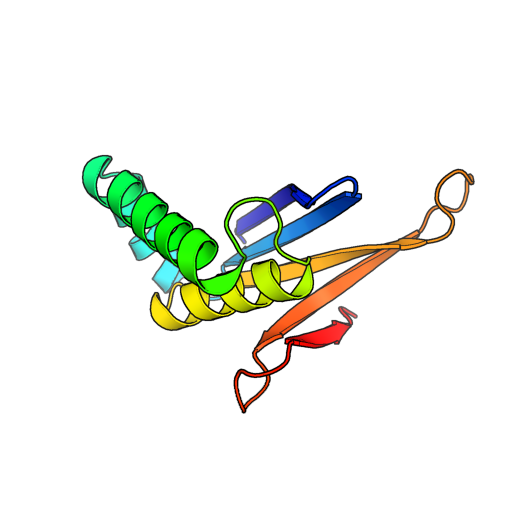 89.81 92 THR A C 1
ATOM 760 O O . THR A 1 92 ? 2.331 -3.034 -27.079 1.00 89.81 92 THR A O 1
ATOM 763 N N . PRO A 1 93 ? 2.650 -3.786 -29.172 1.00 89.31 93 PRO A N 1
ATOM 764 C CA . PRO A 1 93 ? 1.462 -4.649 -29.168 1.00 89.31 93 PRO A CA 1
ATOM 765 C C . PRO A 1 93 ? 1.520 -5.810 -28.162 1.00 89.31 93 PRO A C 1
ATOM 767 O O . PRO A 1 93 ? 0.497 -6.426 -27.889 1.00 89.31 93 PRO A O 1
ATOM 770 N N . ASN A 1 94 ? 2.704 -6.118 -27.623 1.00 89.94 94 ASN A N 1
ATOM 771 C CA . ASN A 1 94 ? 2.945 -7.228 -26.701 1.00 89.94 94 ASN A CA 1
ATOM 772 C C . ASN A 1 94 ? 3.100 -6.736 -25.254 1.00 89.94 94 ASN A C 1
ATOM 774 O O . ASN A 1 94 ? 3.948 -7.253 -24.520 1.00 89.94 94 ASN A O 1
ATOM 778 N N . VAL A 1 95 ? 2.338 -5.708 -24.861 1.00 89.69 95 VAL A N 1
ATOM 779 C CA . VAL A 1 95 ? 2.330 -5.228 -23.475 1.00 89.69 95 VAL A CA 1
ATOM 780 C C . VAL A 1 95 ? 1.935 -6.374 -22.544 1.00 89.69 95 VAL A C 1
ATOM 782 O O . VAL A 1 95 ? 0.988 -7.116 -22.806 1.00 89.69 95 VAL A O 1
ATOM 785 N N . GLN A 1 96 ? 2.712 -6.554 -21.484 1.00 90.50 96 GLN A N 1
ATOM 786 C CA . GLN A 1 96 ? 2.498 -7.593 -20.484 1.00 90.50 96 GLN A CA 1
ATOM 787 C C . GLN A 1 96 ? 2.391 -6.954 -19.113 1.00 90.50 96 GLN A C 1
ATOM 789 O O . GLN A 1 96 ? 3.055 -5.958 -18.840 1.00 90.50 96 GLN A O 1
ATOM 794 N N . GLU A 1 97 ? 1.598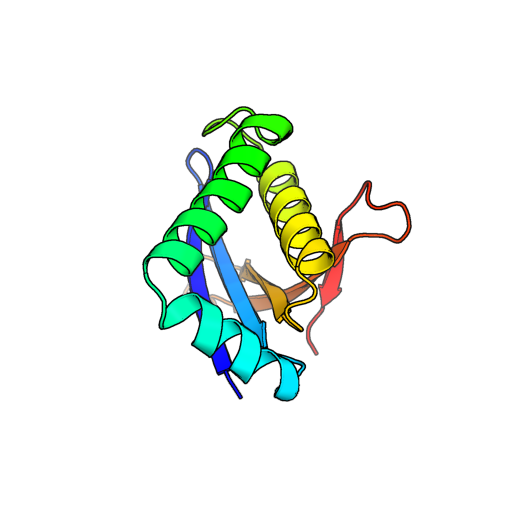 -7.564 -18.245 1.00 92.19 97 GLU A N 1
ATOM 795 C CA . GLU A 1 97 ? 1.380 -7.099 -16.881 1.00 92.19 97 GLU A CA 1
ATOM 796 C C . GLU A 1 97 ? 1.734 -8.233 -15.926 1.00 92.19 97 GLU A C 1
ATOM 798 O O . GLU A 1 97 ? 1.321 -9.379 -16.133 1.00 92.19 97 GLU A O 1
ATOM 803 N N . LYS A 1 98 ? 2.507 -7.930 -14.884 1.00 93.69 98 LYS A N 1
ATOM 804 C CA . LYS A 1 98 ? 2.722 -8.851 -13.766 1.00 93.69 98 LYS A CA 1
ATOM 805 C C . LYS A 1 98 ? 2.347 -8.172 -12.472 1.00 93.69 98 LYS A C 1
ATOM 807 O O . LYS A 1 98 ? 2.692 -7.019 -12.242 1.00 93.69 98 LYS A O 1
ATOM 812 N N . TRP A 1 99 ? 1.674 -8.927 -11.621 1.00 94.81 99 TRP A N 1
ATOM 813 C CA . TRP A 1 99 ? 1.299 -8.481 -10.293 1.00 94.81 99 TRP A CA 1
ATOM 814 C C . TRP A 1 99 ? 2.221 -9.111 -9.258 1.00 94.81 99 TRP A C 1
ATOM 816 O O . TRP A 1 99 ? 2.530 -10.305 -9.317 1.00 94.81 99 TRP A O 1
ATOM 826 N N . LYS A 1 100 ? 2.628 -8.314 -8.278 1.00 95.81 100 LYS A N 1
ATOM 827 C CA . LYS A 1 100 ? 3.367 -8.763 -7.099 1.00 95.81 100 LYS A CA 1
ATOM 828 C C . LYS A 1 100 ? 2.665 -8.276 -5.844 1.00 95.81 100 LYS A C 1
ATOM 830 O O . LYS A 1 100 ? 2.157 -7.158 -5.794 1.00 95.81 100 LYS A O 1
ATOM 835 N N . LYS A 1 101 ? 2.616 -9.134 -4.834 1.00 95.25 101 LYS A N 1
ATOM 836 C CA . LYS A 1 101 ? 2.200 -8.770 -3.483 1.00 95.25 101 LYS A CA 1
ATOM 837 C C . LYS A 1 101 ? 3.343 -8.010 -2.820 1.00 95.25 101 LYS A C 1
ATOM 839 O O . LYS A 1 101 ? 4.491 -8.440 -2.927 1.00 95.25 101 LYS A O 1
ATOM 844 N N . LEU A 1 102 ? 3.013 -6.921 -2.136 1.00 95.19 102 LEU A N 1
ATOM 845 C CA . LEU A 1 102 ? 3.959 -6.149 -1.340 1.00 95.19 102 LEU A CA 1
ATOM 846 C C . LEU A 1 102 ? 3.702 -6.408 0.145 1.00 95.19 102 LEU A C 1
ATOM 848 O O . LEU A 1 102 ? 2.575 -6.256 0.620 1.00 95.19 102 LEU A O 1
ATOM 852 N N . GLU A 1 103 ? 4.744 -6.775 0.884 1.00 93.69 103 GLU A N 1
ATOM 853 C CA . GLU A 1 103 ? 4.683 -6.979 2.334 1.00 93.69 103 GLU A CA 1
ATOM 854 C C . GLU A 1 103 ? 5.834 -6.271 3.043 1.00 93.69 103 GLU A C 1
ATOM 856 O O . GLU A 1 103 ? 6.899 -6.053 2.475 1.00 93.69 103 GLU A O 1
ATOM 861 N N . LEU A 1 104 ? 5.635 -5.904 4.311 1.00 90.81 104 LEU A N 1
ATOM 862 C CA . LEU A 1 104 ? 6.762 -5.481 5.137 1.00 90.81 104 LEU A CA 1
ATOM 863 C C . LEU A 1 104 ? 7.611 -6.694 5.489 1.00 90.81 104 LEU A C 1
ATOM 865 O O . LEU A 1 104 ? 7.090 -7.657 6.056 1.00 90.81 104 LEU A O 1
ATOM 869 N N . ALA A 1 105 ? 8.918 -6.579 5.257 1.00 88.06 105 ALA A N 1
ATOM 870 C CA . ALA A 1 105 ? 9.881 -7.541 5.762 1.00 88.06 105 ALA A CA 1
ATOM 871 C C . ALA A 1 105 ? 9.780 -7.665 7.291 1.00 88.06 105 ALA A C 1
ATOM 873 O O . ALA A 1 105 ? 9.261 -6.788 7.991 1.00 88.06 105 ALA A O 1
ATOM 874 N N . THR A 1 106 ? 10.312 -8.758 7.840 1.00 81.75 106 THR A N 1
ATOM 875 C CA . THR A 1 106 ? 10.191 -9.074 9.279 1.00 81.75 106 THR A CA 1
ATOM 876 C C . THR A 1 106 ? 10.763 -7.968 10.177 1.00 81.75 106 THR A C 1
ATOM 878 O O . THR A 1 106 ? 10.239 -7.698 11.258 1.00 81.75 106 THR A O 1
ATOM 881 N N . ASP A 1 107 ? 11.810 -7.285 9.717 1.00 80.12 107 ASP A N 1
ATOM 882 C CA . ASP A 1 107 ? 12.450 -6.165 10.411 1.00 80.12 107 ASP A CA 1
ATOM 883 C C . ASP A 1 107 ? 11.732 -4.815 10.198 1.00 80.12 107 ASP A C 1
ATOM 885 O O . ASP A 1 107 ? 12.108 -3.796 10.780 1.00 80.12 107 ASP A O 1
ATOM 889 N N . ASN A 1 108 ? 10.672 -4.803 9.386 1.00 75.12 108 ASN A N 1
ATOM 890 C CA . ASN A 1 108 ? 9.943 -3.638 8.894 1.00 75.12 108 ASN A CA 1
ATOM 891 C C . ASN A 1 108 ? 10.850 -2.567 8.266 1.00 75.12 108 ASN A C 1
ATOM 893 O O . ASN A 1 108 ? 10.460 -1.395 8.260 1.00 75.12 108 ASN A O 1
ATOM 897 N N . THR A 1 109 ? 12.052 -2.916 7.789 1.00 76.81 109 THR A N 1
ATOM 898 C CA . THR A 1 109 ? 12.979 -1.964 7.154 1.00 76.81 109 THR A CA 1
ATOM 899 C C . THR A 1 109 ? 12.850 -1.947 5.637 1.00 76.81 109 THR A C 1
ATOM 901 O O . THR A 1 109 ? 12.970 -0.874 5.039 1.00 76.81 109 THR A O 1
ATOM 904 N N . ASN A 1 110 ? 12.504 -3.095 5.056 1.00 86.62 110 ASN A N 1
ATOM 905 C CA . ASN A 1 110 ? 12.365 -3.313 3.621 1.00 86.62 110 ASN A CA 1
ATOM 906 C C . ASN A 1 110 ? 10.952 -3.781 3.240 1.00 86.62 110 ASN A C 1
ATOM 908 O O . ASN A 1 110 ? 10.124 -4.088 4.105 1.00 86.62 110 ASN A O 1
ATOM 912 N N . ILE A 1 111 ? 10.696 -3.803 1.932 1.00 91.81 111 ILE A N 1
ATOM 913 C CA . ILE A 1 111 ? 9.478 -4.342 1.326 1.00 91.81 111 ILE A CA 1
ATOM 914 C C . ILE A 1 111 ? 9.860 -5.639 0.618 1.00 91.81 111 ILE A C 1
ATOM 916 O O . ILE A 1 111 ? 10.756 -5.633 -0.226 1.00 91.81 111 ILE A O 1
ATOM 920 N N . ASP A 1 112 ? 9.182 -6.724 0.970 1.00 92.56 112 ASP A N 1
ATOM 921 C CA . ASP A 1 112 ? 9.297 -8.002 0.283 1.00 92.56 112 ASP A CA 1
ATOM 922 C C . ASP A 1 112 ? 8.300 -8.042 -0.880 1.00 92.56 112 ASP A C 1
ATOM 924 O O . ASP A 1 112 ? 7.128 -7.677 -0.741 1.00 92.56 112 ASP A O 1
ATOM 928 N N . GLU A 1 113 ? 8.781 -8.494 -2.037 1.00 92.94 113 GLU A N 1
ATOM 929 C CA . GLU A 1 113 ? 7.995 -8.626 -3.259 1.00 92.94 113 GLU A CA 1
ATOM 930 C C . GLU A 1 113 ? 7.740 -10.102 -3.554 1.00 92.94 113 GLU A C 1
ATOM 932 O O . GLU A 1 113 ? 8.671 -10.873 -3.797 1.00 92.94 113 GLU A O 1
ATOM 937 N N . ILE A 1 114 ? 6.472 -10.505 -3.557 1.00 93.31 114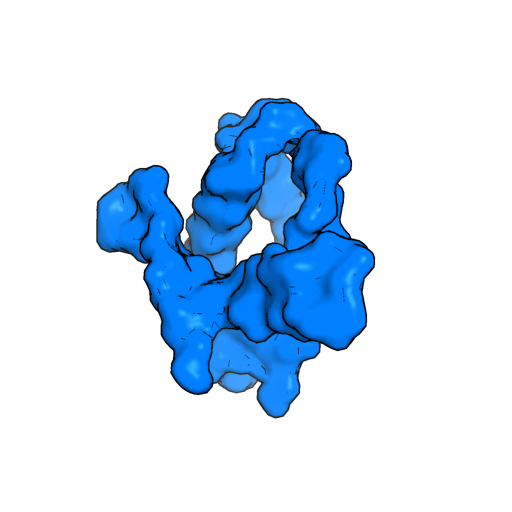 ILE A N 1
ATOM 938 C CA . ILE A 1 114 ? 6.083 -11.899 -3.783 1.00 93.31 114 ILE A CA 1
ATOM 939 C C . ILE A 1 114 ? 5.315 -11.974 -5.108 1.00 93.31 114 ILE A C 1
ATOM 941 O O . ILE A 1 114 ? 4.219 -11.411 -5.204 1.00 93.31 114 ILE A O 1
ATOM 945 N N . PRO A 1 115 ? 5.848 -12.652 -6.142 1.00 91.06 115 PRO A N 1
ATOM 946 C CA . PRO A 1 115 ? 5.154 -12.809 -7.415 1.00 91.06 115 PRO A CA 1
ATOM 947 C C . PRO A 1 115 ? 3.777 -13.457 -7.244 1.00 91.06 115 PRO A C 1
ATOM 949 O O . PRO A 1 115 ? 3.627 -14.427 -6.497 1.00 91.06 115 PRO A O 1
ATOM 952 N N . CYS A 1 116 ? 2.774 -12.943 -7.957 1.00 86.19 116 CYS A N 1
ATOM 953 C CA . CYS A 1 116 ? 1.494 -13.632 -8.090 1.00 86.19 116 CYS A CA 1
ATOM 954 C C . CYS A 1 116 ? 1.627 -14.700 -9.185 1.00 86.19 116 CYS A C 1
ATOM 956 O O . CYS A 1 116 ? 2.025 -14.372 -10.304 1.00 86.19 116 CYS A O 1
ATOM 958 N N . ASN A 1 117 ? 1.321 -15.957 -8.850 1.00 66.69 117 ASN A N 1
ATOM 959 C CA . ASN A 1 117 ? 1.248 -17.064 -9.811 1.00 66.69 117 ASN A CA 1
ATOM 960 C C . ASN A 1 117 ? -0.115 -17.120 -10.500 1.00 66.69 117 ASN A C 1
ATOM 962 O O . ASN A 1 117 ? -1.125 -16.860 -9.805 1.00 66.69 117 ASN A O 1
#

Nearest PDB structures (foldseek):
  5i6e-assembly1_A  TM=5.505E-01  e=1.373E+00  Saccharomyces cerevisiae S288C
  5csa-assembly1_B  TM=2.777E-01  e=1.149E+00  Saccharomyces cerevisiae S288C

Mean predicted aligned error: 4.82 Å

Sequence (117 aa):
LFVCVMTVKIADDYYTYAIKIDDITKLQEIEEIHSDKSKWEKFGDKLENKYMKFCNGTSGTKAQYERTFLQFLKEQNLGVTLYEMEQFNVGTPNVQEKWKKLELATDNTNIDEIPCN